Protein AF-A0A923RK39-F1 (afdb_monomer_lite)

Structure (mmCIF, N/CA/C/O backbone):
data_AF-A0A923RK39-F1
#
_entry.id   AF-A0A923RK39-F1
#
loop_
_atom_site.group_PDB
_atom_site.id
_atom_site.type_symbol
_atom_site.label_atom_id
_atom_site.label_alt_id
_atom_site.label_comp_id
_atom_site.label_asym_id
_atom_site.label_entity_id
_atom_site.label_seq_id
_atom_site.pdbx_PDB_ins_code
_atom_site.Cartn_x
_atom_site.Cartn_y
_atom_site.Cartn_z
_atom_site.occupancy
_atom_site.B_iso_or_equiv
_atom_site.auth_seq_id
_atom_site.auth_comp_id
_atom_site.auth_asym_id
_atom_site.auth_atom_id
_atom_site.pdbx_PDB_model_num
ATOM 1 N N . MET A 1 1 ? 4.041 6.130 -19.675 1.00 63.66 1 MET A N 1
ATOM 2 C CA . MET A 1 1 ? 2.771 5.431 -19.354 1.00 63.66 1 MET A CA 1
ATOM 3 C C . MET A 1 1 ? 2.911 4.487 -18.163 1.00 63.66 1 MET A C 1
ATOM 5 O O . MET A 1 1 ? 2.114 4.615 -17.247 1.00 63.66 1 MET A O 1
ATOM 9 N N . VAL A 1 2 ? 3.927 3.613 -18.126 1.00 81.69 2 VAL A N 1
ATOM 10 C CA . VAL A 1 2 ? 4.124 2.617 -17.047 1.00 81.69 2 VAL A CA 1
ATOM 11 C C . VAL A 1 2 ? 4.259 3.240 -15.651 1.00 81.69 2 VAL A C 1
ATOM 13 O O . VAL A 1 2 ? 3.597 2.806 -14.718 1.00 81.69 2 VAL A O 1
ATOM 16 N N . GLU A 1 3 ? 5.061 4.295 -15.511 1.00 84.44 3 GLU A N 1
ATOM 17 C CA . GLU A 1 3 ? 5.288 4.961 -14.220 1.00 84.44 3 GLU A CA 1
ATOM 18 C C . GLU A 1 3 ? 4.025 5.652 -13.670 1.00 84.44 3 GLU A C 1
ATOM 20 O O . GLU A 1 3 ? 3.719 5.566 -12.484 1.00 84.44 3 GLU A O 1
ATOM 25 N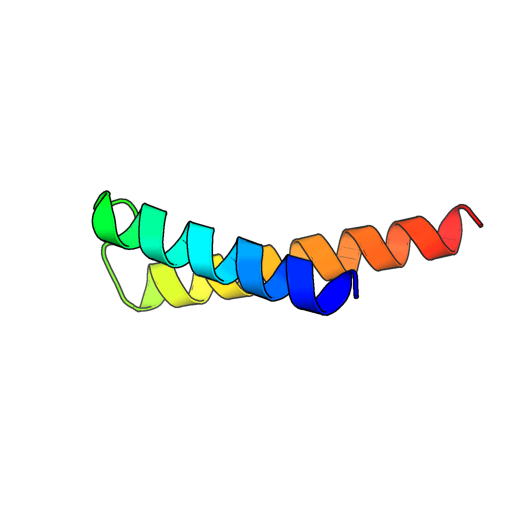 N . ARG A 1 4 ? 3.217 6.255 -14.553 1.00 88.19 4 ARG A N 1
ATOM 26 C CA . ARG A 1 4 ? 1.929 6.856 -14.176 1.00 88.19 4 ARG A CA 1
ATOM 27 C C . ARG A 1 4 ? 0.935 5.805 -13.677 1.00 88.19 4 ARG A C 1
ATOM 29 O O . ARG A 1 4 ? 0.228 6.058 -12.705 1.00 88.19 4 ARG A O 1
ATOM 36 N N . GLU A 1 5 ? 0.878 4.645 -14.330 1.00 91.50 5 GLU A N 1
ATOM 37 C CA . GLU A 1 5 ? -0.000 3.552 -13.897 1.00 91.50 5 GLU A CA 1
ATOM 38 C C . GLU A 1 5 ? 0.478 2.945 -12.572 1.00 91.50 5 GLU A C 1
ATOM 40 O O . GLU A 1 5 ? -0.343 2.627 -11.716 1.00 91.50 5 GLU A O 1
ATOM 45 N N . PHE A 1 6 ? 1.796 2.869 -12.355 1.00 90.88 6 PHE A N 1
ATOM 46 C CA . PHE A 1 6 ? 2.366 2.474 -11.067 1.00 90.88 6 PHE A CA 1
ATOM 47 C C . PHE A 1 6 ? 1.888 3.390 -9.933 1.00 90.88 6 PHE A C 1
ATOM 49 O O . PHE A 1 6 ? 1.298 2.899 -8.973 1.00 90.88 6 PHE A O 1
ATOM 56 N N . PHE A 1 7 ? 2.051 4.712 -10.063 1.00 93.44 7 PHE A N 1
ATOM 57 C CA . PHE A 1 7 ? 1.617 5.641 -9.013 1.00 93.44 7 PHE A CA 1
ATOM 58 C C . PHE A 1 7 ? 0.111 5.565 -8.755 1.00 93.44 7 PHE A C 1
ATOM 60 O O . PHE A 1 7 ? -0.326 5.593 -7.607 1.00 93.44 7 PHE A O 1
ATOM 67 N N . LYS A 1 8 ? -0.694 5.408 -9.811 1.00 95.44 8 LYS A N 1
ATOM 68 C CA . LYS A 1 8 ? -2.142 5.213 -9.687 1.00 95.44 8 LYS A CA 1
ATOM 69 C C . LYS A 1 8 ? -2.481 3.942 -8.898 1.00 95.44 8 LYS A C 1
ATOM 71 O O . LYS A 1 8 ? -3.335 3.990 -8.015 1.00 95.44 8 LYS A O 1
ATOM 76 N N . ASN A 1 9 ? -1.809 2.828 -9.181 1.00 94.81 9 ASN A N 1
ATOM 77 C CA . ASN A 1 9 ? -2.026 1.562 -8.479 1.00 94.81 9 ASN A CA 1
ATOM 78 C C . ASN A 1 9 ? -1.550 1.615 -7.023 1.00 94.81 9 ASN A C 1
ATOM 80 O O . ASN A 1 9 ? -2.257 1.132 -6.140 1.00 94.81 9 ASN A O 1
ATOM 84 N N . MET A 1 10 ? -0.407 2.255 -6.765 1.00 94.94 10 MET A N 1
ATOM 85 C CA . MET A 1 10 ? 0.103 2.491 -5.414 1.00 94.94 10 MET A CA 1
ATOM 86 C C . MET A 1 10 ? -0.909 3.289 -4.582 1.00 94.94 10 MET A C 1
ATOM 88 O O . MET A 1 10 ? -1.285 2.864 -3.493 1.00 94.94 10 MET A O 1
ATO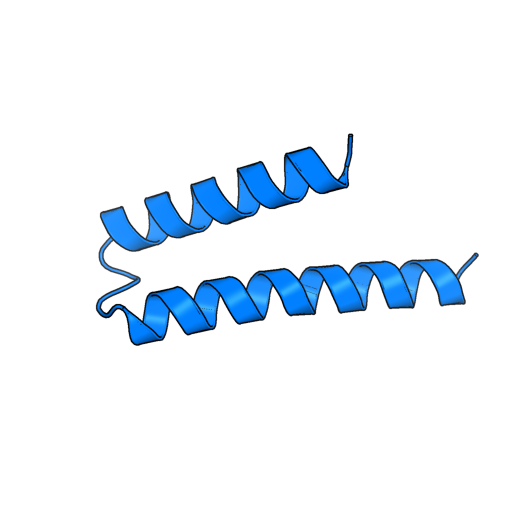M 92 N N . MET A 1 11 ? -1.419 4.401 -5.120 1.00 95.88 11 MET A N 1
ATOM 93 C CA . MET A 1 11 ? -2.417 5.220 -4.427 1.00 95.88 11 MET A CA 1
ATOM 94 C C . MET A 1 11 ? -3.720 4.460 -4.181 1.00 95.88 11 MET A C 1
ATOM 96 O O . MET A 1 11 ? -4.268 4.538 -3.085 1.00 95.88 11 MET A O 1
ATOM 100 N N . LYS A 1 12 ? -4.193 3.680 -5.161 1.00 96.19 12 LYS A N 1
ATOM 101 C CA . LYS A 1 12 ? -5.381 2.836 -4.986 1.00 96.19 12 LYS A CA 1
ATOM 102 C C . LYS A 1 12 ? -5.202 1.842 -3.837 1.00 96.19 12 LYS A C 1
ATOM 104 O O . LYS A 1 12 ? -6.093 1.707 -3.011 1.00 96.19 12 LYS A O 1
ATOM 109 N N . LYS A 1 13 ? -4.041 1.188 -3.754 1.00 94.56 13 LYS A N 1
ATOM 110 C CA . LYS A 1 13 ? -3.729 0.249 -2.671 1.00 94.56 13 LYS A CA 1
ATOM 111 C C . LYS A 1 13 ? -3.711 0.933 -1.304 1.00 94.56 13 LYS A C 1
ATOM 113 O O . LYS A 1 13 ? -4.302 0.411 -0.369 1.00 94.56 13 LYS A O 1
ATOM 118 N N . VAL A 1 14 ? -3.069 2.097 -1.192 1.00 94.06 14 VAL A N 1
ATOM 119 C CA . VAL A 1 14 ? -3.007 2.853 0.071 1.00 94.06 14 VAL A CA 1
ATOM 120 C C . VAL A 1 14 ? -4.402 3.272 0.531 1.00 94.06 14 VAL A C 1
ATOM 122 O O . VAL A 1 14 ? -4.709 3.145 1.715 1.00 94.06 14 VAL A O 1
ATOM 125 N N . ILE A 1 15 ? -5.261 3.713 -0.392 1.00 94.38 15 ILE A N 1
ATOM 126 C CA . ILE A 1 15 ? -6.665 4.030 -0.097 1.00 94.38 15 ILE A CA 1
ATOM 1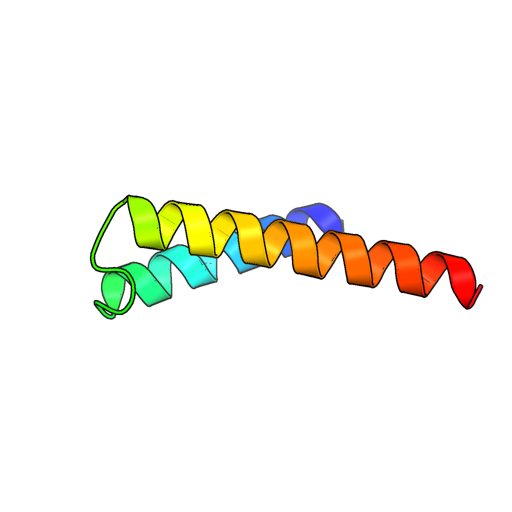27 C C . ILE A 1 15 ? -7.394 2.776 0.396 1.00 94.38 15 ILE A C 1
ATOM 129 O O . ILE A 1 15 ? -7.922 2.786 1.504 1.00 94.38 15 ILE A O 1
ATOM 133 N N . ASP A 1 16 ? -7.340 1.678 -0.364 1.00 95.75 16 ASP A N 1
ATOM 134 C CA . ASP A 1 16 ? -7.996 0.417 -0.004 1.00 95.75 16 ASP A CA 1
ATOM 135 C C . ASP A 1 16 ? -7.529 -0.114 1.365 1.00 95.75 16 ASP A C 1
ATOM 137 O O . ASP A 1 16 ? -8.329 -0.629 2.148 1.00 95.75 16 ASP A O 1
ATOM 141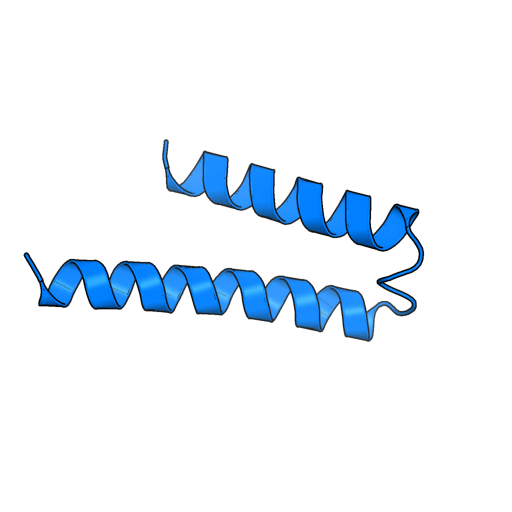 N N . ASP A 1 17 ? -6.229 -0.033 1.660 1.00 94.19 17 ASP A N 1
ATOM 142 C CA . ASP A 1 17 ? -5.655 -0.504 2.922 1.00 94.19 17 ASP A CA 1
ATOM 143 C C . ASP A 1 17 ? -6.003 0.435 4.095 1.00 94.19 17 ASP A C 1
ATOM 145 O O . ASP A 1 17 ? -6.180 -0.036 5.223 1.00 94.19 17 ASP A O 1
ATOM 149 N N . THR A 1 18 ? -6.193 1.731 3.835 1.00 93.00 18 THR A N 1
ATOM 150 C CA . THR A 1 18 ? -6.713 2.692 4.823 1.00 93.00 18 THR A CA 1
ATOM 151 C C . THR A 1 18 ? -8.185 2.412 5.129 1.00 93.00 18 THR A C 1
ATOM 153 O O . THR A 1 18 ? -8.551 2.247 6.290 1.00 93.00 18 THR A O 1
ATOM 156 N N . GLU A 1 19 ? -9.026 2.2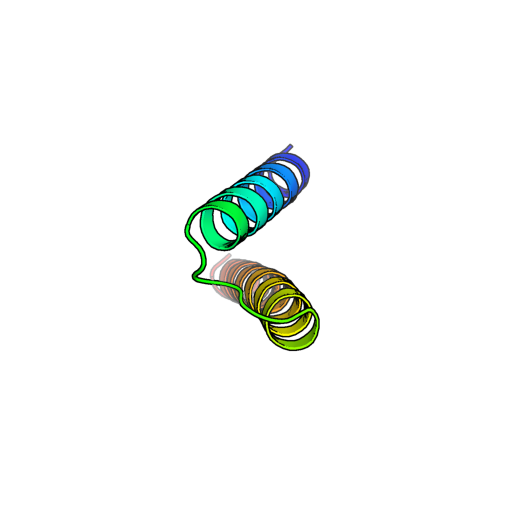62 4.103 1.00 94.19 19 GLU A N 1
ATOM 157 C CA . GLU A 1 19 ? -10.460 1.967 4.254 1.00 94.19 19 GLU A CA 1
ATOM 158 C C . GLU A 1 19 ? -10.714 0.631 4.970 1.00 94.19 19 GLU A C 1
ATOM 160 O O . GLU A 1 19 ? -11.675 0.487 5.725 1.00 94.19 19 GLU A O 1
ATOM 165 N N . LYS A 1 20 ? -9.824 -0.351 4.781 1.00 95.62 20 LYS A N 1
ATOM 166 C CA . LYS A 1 20 ? -9.893 -1.667 5.437 1.00 95.62 20 LYS A CA 1
ATOM 167 C C . LYS A 1 20 ? -9.260 -1.696 6.834 1.00 95.62 20 LYS A C 1
ATOM 169 O O . LYS A 1 20 ? -9.081 -2.786 7.378 1.00 95.62 20 LYS A O 1
ATOM 174 N N . ASN A 1 21 ? -8.913 -0.545 7.423 1.00 91.31 21 ASN A N 1
ATOM 175 C CA . ASN A 1 21 ? -8.258 -0.427 8.736 1.00 91.31 21 ASN A CA 1
ATOM 176 C C . ASN A 1 21 ? -6.940 -1.225 8.863 1.00 91.31 21 ASN A C 1
ATOM 178 O O . ASN A 1 21 ? -6.560 -1.652 9.963 1.00 91.31 21 ASN A O 1
ATOM 182 N N . LYS A 1 22 ? -6.245 -1.461 7.741 1.00 92.62 22 LYS A N 1
ATOM 183 C CA . LYS A 1 22 ? -4.909 -2.077 7.736 1.00 92.62 22 LYS A CA 1
ATOM 184 C C . LYS A 1 22 ? -3.807 -1.053 7.976 1.00 92.62 22 LYS A C 1
ATOM 186 O O . LYS A 1 22 ? -2.769 -1.426 8.501 1.00 92.62 22 LYS A O 1
ATOM 191 N N . ILE A 1 23 ? -4.049 0.201 7.598 1.00 92.75 23 ILE A N 1
ATOM 192 C CA . ILE A 1 23 ? -3.236 1.354 7.976 1.00 92.75 23 ILE A CA 1
ATOM 193 C C . ILE A 1 23 ? -3.966 2.053 9.120 1.00 92.75 23 ILE A C 1
ATOM 195 O O . ILE A 1 23 ? -5.070 2.564 8.941 1.00 92.75 23 ILE A O 1
ATOM 199 N N . ARG A 1 24 ? -3.371 2.028 10.308 1.00 92.19 24 ARG A N 1
ATOM 200 C CA . ARG A 1 24 ? -3.965 2.527 11.557 1.00 92.19 24 ARG A CA 1
ATOM 201 C C . ARG A 1 24 ? -3.329 3.824 12.037 1.00 92.19 24 ARG A C 1
ATOM 203 O O . ARG A 1 24 ? -3.856 4.458 12.948 1.00 92.19 24 ARG A O 1
ATOM 210 N N . SER A 1 25 ? -2.207 4.221 11.441 1.00 96.06 25 SER A N 1
ATOM 211 C CA . SER A 1 25 ? -1.501 5.454 11.772 1.00 96.06 25 SER A CA 1
ATOM 212 C C . SER A 1 25 ? -0.893 6.114 10.536 1.00 96.06 25 SER A C 1
ATOM 214 O O . SER A 1 25 ? -0.627 5.472 9.517 1.00 96.06 25 SER A O 1
ATOM 216 N N . SER A 1 26 ? -0.621 7.415 10.644 1.00 93.81 26 SER A N 1
ATOM 217 C CA . SER A 1 26 ? 0.107 8.162 9.612 1.00 93.81 26 SER A CA 1
ATOM 218 C C . SER A 1 26 ? 1.517 7.610 9.384 1.00 93.81 26 SER A C 1
ATOM 220 O O . SER A 1 26 ? 2.040 7.706 8.278 1.00 93.81 26 SER A O 1
ATOM 222 N N . GLU A 1 27 ? 2.133 7.012 10.407 1.00 96.25 27 GLU A N 1
ATOM 223 C CA . GLU A 1 27 ? 3.447 6.382 10.283 1.00 96.25 27 GLU A CA 1
ATOM 224 C C . GLU A 1 27 ? 3.382 5.111 9.427 1.00 96.25 27 GLU A C 1
ATOM 226 O O . GLU A 1 27 ? 4.170 4.965 8.494 1.00 96.25 27 GLU A O 1
ATOM 231 N N . GLU A 1 28 ? 2.394 4.242 9.657 1.00 94.06 28 GLU A N 1
ATOM 232 C CA . GLU A 1 28 ? 2.167 3.049 8.827 1.00 94.06 28 GLU A CA 1
ATOM 233 C C . GLU A 1 28 ? 1.853 3.421 7.370 1.00 94.06 28 GLU A C 1
ATOM 235 O O . GLU A 1 28 ? 2.308 2.751 6.438 1.00 94.06 28 GLU A O 1
ATOM 240 N N . LEU A 1 29 ? 1.133 4.527 7.153 1.00 94.62 29 LEU A N 1
ATOM 241 C CA . LEU A 1 29 ? 0.868 5.062 5.817 1.00 94.62 29 LEU A CA 1
ATOM 242 C C . LEU A 1 29 ? 2.167 5.456 5.102 1.00 94.62 29 LEU A C 1
ATOM 244 O O . LEU A 1 29 ? 2.406 5.040 3.966 1.00 94.62 29 LEU A O 1
ATOM 248 N N . ILE A 1 30 ? 3.020 6.233 5.773 1.00 95.19 30 ILE A N 1
ATOM 249 C CA . ILE A 1 30 ? 4.304 6.683 5.221 1.00 95.19 30 ILE A CA 1
ATOM 250 C C . ILE A 1 30 ? 5.210 5.483 4.932 1.00 95.19 30 ILE A C 1
ATOM 252 O O . ILE A 1 30 ? 5.789 5.405 3.848 1.00 95.19 30 ILE A O 1
ATOM 256 N N . GLN A 1 31 ? 5.300 4.520 5.851 1.00 95.38 31 GLN A N 1
ATOM 257 C CA . GLN A 1 31 ? 6.095 3.306 5.649 1.00 95.38 31 GLN A CA 1
ATOM 258 C C . GLN A 1 31 ? 5.598 2.489 4.449 1.00 95.38 31 GLN A C 1
ATOM 260 O O . GLN A 1 31 ? 6.408 2.012 3.653 1.00 95.38 31 GLN A O 1
ATOM 265 N N . THR A 1 32 ? 4.279 2.378 4.272 1.00 93.88 32 THR A N 1
ATOM 266 C CA . THR A 1 32 ? 3.677 1.686 3.123 1.00 93.88 32 THR A CA 1
ATOM 267 C C . THR A 1 32 ? 4.058 2.356 1.803 1.00 93.88 32 THR A C 1
ATOM 269 O O . THR A 1 32 ? 4.464 1.679 0.860 1.00 93.88 32 THR A O 1
ATOM 272 N N . LEU A 1 33 ? 3.992 3.689 1.743 1.00 94.25 33 LEU A N 1
ATOM 273 C CA . LEU A 1 33 ? 4.386 4.458 0.559 1.00 94.25 33 LEU A CA 1
ATOM 274 C C . LEU A 1 33 ? 5.877 4.304 0.240 1.00 94.25 33 LEU A C 1
ATOM 276 O O . LEU A 1 33 ? 6.237 4.054 -0.909 1.00 94.25 33 LEU A O 1
ATOM 280 N N . ILE A 1 34 ? 6.745 4.424 1.249 1.00 94.75 34 ILE A N 1
ATOM 281 C CA . ILE A 1 34 ? 8.198 4.264 1.079 1.00 94.75 34 ILE A CA 1
ATOM 282 C C . ILE A 1 34 ? 8.520 2.870 0.536 1.00 94.75 34 ILE A C 1
ATOM 284 O O . ILE A 1 34 ? 9.336 2.743 -0.377 1.00 94.75 34 ILE A O 1
ATOM 288 N N . LYS A 1 35 ? 7.866 1.834 1.071 1.00 94.38 35 LYS A N 1
ATOM 289 C CA . LYS A 1 35 ? 8.058 0.456 0.624 1.00 94.38 35 LYS A CA 1
ATOM 290 C C . LYS A 1 35 ? 7.725 0.292 -0.859 1.00 94.38 35 LYS A C 1
ATOM 292 O O . LYS A 1 35 ? 8.574 -0.166 -1.611 1.00 94.38 35 LYS A O 1
ATOM 297 N N . GLU A 1 36 ? 6.543 0.725 -1.292 1.00 92.25 36 GLU A N 1
ATOM 298 C CA . GLU A 1 36 ? 6.130 0.586 -2.697 1.00 92.25 36 GLU A CA 1
ATOM 299 C C . GLU A 1 36 ? 7.063 1.329 -3.665 1.00 92.25 36 GLU A C 1
ATOM 301 O O . GLU A 1 36 ? 7.383 0.831 -4.746 1.00 92.25 36 GLU A O 1
ATOM 306 N N . LEU A 1 37 ? 7.547 2.513 -3.274 1.00 92.62 37 LEU A N 1
ATOM 307 C CA . LEU A 1 37 ? 8.511 3.275 -4.070 1.00 92.62 37 LEU A CA 1
ATOM 308 C C . LEU A 1 37 ? 9.869 2.564 -4.183 1.00 92.62 37 LEU A C 1
ATOM 310 O O . LEU A 1 37 ? 10.488 2.590 -5.251 1.00 92.62 37 LEU A O 1
ATOM 314 N N . ASN A 1 38 ? 10.330 1.925 -3.106 1.00 92.94 38 ASN A N 1
ATOM 315 C CA . ASN A 1 38 ? 11.578 1.164 -3.104 1.00 92.94 38 ASN A CA 1
ATOM 316 C C . ASN A 1 38 ? 11.459 -0.125 -3.925 1.00 92.94 38 ASN A C 1
ATOM 318 O O . ASN A 1 38 ? 12.312 -0.359 -4.781 1.00 92.94 38 ASN A O 1
ATOM 322 N N . ASP A 1 39 ? 10.377 -0.889 -3.762 1.00 90.19 39 ASP A N 1
ATOM 323 C CA . ASP A 1 39 ? 10.127 -2.124 -4.517 1.00 90.19 39 ASP A CA 1
ATOM 324 C C . ASP A 1 39 ? 10.131 -1.843 -6.035 1.00 90.19 39 ASP A C 1
ATOM 326 O O . ASP A 1 39 ? 10.751 -2.554 -6.832 1.00 90.19 39 ASP A O 1
ATOM 330 N N . GLN A 1 40 ? 9.520 -0.729 -6.456 1.00 88.31 40 GLN A N 1
ATOM 331 C CA . GLN A 1 40 ? 9.535 -0.296 -7.853 1.00 88.31 40 GLN A CA 1
ATOM 332 C C . GLN A 1 40 ? 10.929 0.117 -8.343 1.00 88.31 40 GLN A C 1
ATOM 334 O O . GLN A 1 40 ? 11.290 -0.125 -9.502 1.00 88.31 40 GLN A O 1
ATOM 339 N N . ARG A 1 41 ? 11.734 0.751 -7.483 1.00 86.56 41 ARG A N 1
ATOM 340 C CA . ARG A 1 41 ? 13.118 1.115 -7.807 1.00 86.56 41 ARG A CA 1
ATOM 341 C C . ARG A 1 41 ? 13.975 -0.133 -8.012 1.00 86.56 41 ARG A C 1
ATOM 343 O O . ARG A 1 41 ? 14.717 -0.179 -8.994 1.00 86.56 41 ARG A O 1
ATOM 350 N N . GLU A 1 42 ? 13.844 -1.134 -7.148 1.00 88.19 42 GLU A N 1
ATOM 351 C CA . GLU A 1 42 ? 14.554 -2.414 -7.259 1.00 88.19 42 GLU A CA 1
ATOM 352 C C . GLU A 1 42 ? 14.160 -3.171 -8.533 1.00 88.19 42 GLU A C 1
ATOM 354 O O . GLU A 1 42 ? 15.027 -3.602 -9.295 1.00 88.19 42 GLU A O 1
ATOM 359 N N . LEU A 1 43 ? 12.862 -3.243 -8.847 1.00 84.94 43 LEU A N 1
ATOM 360 C CA . LEU A 1 43 ? 12.373 -3.834 -10.098 1.00 84.94 43 LEU A CA 1
ATOM 361 C C . LEU A 1 43 ? 12.984 -3.164 -11.337 1.00 84.94 43 LEU A C 1
ATOM 363 O O . LEU A 1 43 ? 13.361 -3.839 -12.298 1.00 84.94 43 LEU A O 1
ATOM 367 N N . ASN A 1 44 ? 13.102 -1.836 -11.324 1.00 82.81 44 ASN A N 1
ATOM 368 C CA . ASN A 1 44 ? 13.690 -1.084 -12.430 1.00 82.81 44 ASN A CA 1
ATOM 369 C C . ASN A 1 44 ? 15.215 -1.243 -12.517 1.00 82.81 44 ASN A C 1
ATOM 371 O O . ASN A 1 44 ? 15.758 -1.235 -13.622 1.00 82.81 44 ASN A O 1
ATOM 375 N N . GLN A 1 45 ? 15.910 -1.411 -11.389 1.00 80.94 45 GLN A N 1
ATOM 376 C CA . GLN A 1 45 ? 17.340 -1.732 -11.372 1.00 80.94 45 GLN A CA 1
ATOM 377 C C . GLN A 1 45 ? 17.597 -3.134 -1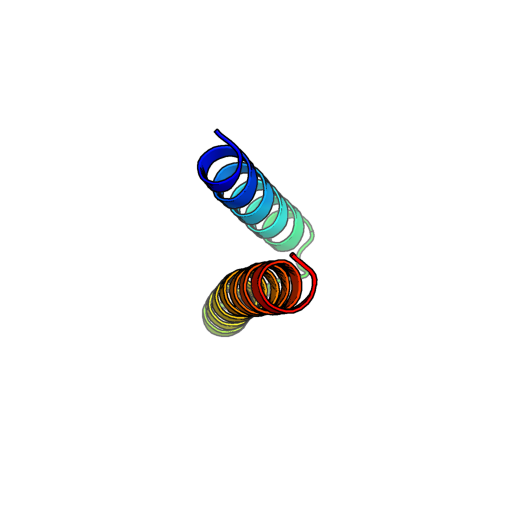1.930 1.00 80.94 45 GLN A C 1
ATOM 379 O O . GLN A 1 45 ? 18.429 -3.289 -12.820 1.00 80.94 45 GLN A O 1
ATOM 384 N N . ASN A 1 46 ? 16.816 -4.128 -11.507 1.00 73.88 46 ASN A N 1
ATOM 385 C CA . ASN A 1 46 ? 16.943 -5.505 -11.987 1.00 73.88 46 ASN A CA 1
ATOM 386 C C . ASN A 1 46 ? 16.687 -5.615 -13.499 1.00 73.88 46 ASN A C 1
ATOM 388 O O . ASN A 1 46 ? 17.433 -6.286 -14.207 1.00 73.88 46 ASN A O 1
ATOM 392 N N . LYS A 1 47 ? 15.705 -4.879 -14.037 1.00 73.44 47 LYS A N 1
ATOM 393 C CA . LYS A 1 47 ? 15.451 -4.812 -15.490 1.00 73.44 47 LYS A CA 1
ATOM 394 C C . LYS A 1 47 ? 16.606 -4.221 -16.302 1.00 73.44 47 LYS A C 1
ATOM 396 O O . LYS A 1 47 ? 16.699 -4.514 -17.488 1.00 73.44 47 LYS A O 1
ATOM 401 N N . ARG A 1 48 ? 17.455 -3.379 -15.707 1.00 68.44 48 ARG A N 1
ATOM 402 C CA . ARG A 1 48 ? 18.641 -2.819 -16.377 1.00 68.44 48 ARG A CA 1
ATOM 403 C C . ARG A 1 48 ? 19.834 -3.771 -16.386 1.00 68.44 48 ARG A C 1
ATOM 405 O O . ARG A 1 48 ? 20.709 -3.591 -17.213 1.00 68.44 48 ARG A O 1
ATOM 412 N N . ILE A 1 49 ? 19.881 -4.742 -15.473 1.00 66.06 49 ILE A N 1
ATOM 413 C CA . ILE A 1 49 ? 20.965 -5.737 -15.405 1.00 66.06 49 ILE A CA 1
ATOM 414 C C . ILE A 1 49 ? 20.735 -6.872 -16.418 1.00 66.06 49 ILE A C 1
ATOM 416 O O . ILE A 1 49 ? 21.689 -7.488 -16.878 1.00 66.06 49 ILE A O 1
ATOM 420 N N . ILE A 1 50 ? 19.473 -7.153 -16.762 1.00 60.53 50 ILE A N 1
ATOM 421 C CA . ILE A 1 50 ? 19.076 -8.297 -17.602 1.00 60.53 50 ILE A CA 1
ATOM 422 C C . ILE A 1 50 ? 18.944 -7.919 -19.100 1.00 60.53 50 ILE A C 1
ATOM 424 O O . ILE A 1 50 ? 18.752 -8.805 -19.927 1.00 60.53 50 ILE A O 1
ATOM 428 N N . ASN A 1 51 ? 19.055 -6.633 -19.464 1.00 51.22 51 ASN A N 1
ATOM 429 C CA . ASN A 1 51 ? 18.943 -6.141 -20.850 1.00 51.22 51 ASN A CA 1
ATOM 430 C C . ASN A 1 51 ? 20.263 -5.597 -21.394 1.00 51.22 51 ASN A C 1
ATOM 432 O O . ASN A 1 51 ? 20.958 -4.900 -20.623 1.00 51.22 51 ASN A O 1
#

Organism: NCBI:txid2763055

pLDDT: mean 88.46, std 10.32, range [51.22, 96.25]

Secondary structure (DSSP, 8-state):
-HHHHHHHHHHHHHHHHHHTT---SHHHHHHHHHHHHHHHHHHHHHHHH--

Radius of gyration: 12.92 Å; chains: 1; bounding box: 31×16×33 Å

Foldseek 3Di:
DVVVVLVVVLVVVLVVCVVVCVQVDPVSSVVSSVVSVVVVVVVVVVVVVVD

Sequence (51 aa):
MVEREFFKNMMKKVIDDTEKNKIRSSEELIQTLIKELNDQRELNQNKRIIN